Protein AF-A0A7C4SMJ4-F1 (afdb_monomer)

Structure (mmCIF, N/CA/C/O backbone):
data_AF-A0A7C4SMJ4-F1
#
_entry.id   AF-A0A7C4SMJ4-F1
#
loop_
_atom_site.group_PDB
_atom_site.id
_atom_site.type_symbol
_atom_site.label_atom_id
_atom_site.label_alt_id
_atom_site.label_comp_id
_atom_site.label_asym_id
_atom_site.label_entity_id
_atom_site.label_seq_id
_atom_site.pdbx_PDB_ins_code
_atom_site.Cartn_x
_atom_site.Cartn_y
_atom_site.Cartn_z
_atom_site.occupancy
_atom_site.B_iso_or_equiv
_atom_site.auth_seq_id
_atom_site.auth_comp_id
_atom_site.auth_asym_id
_atom_site.auth_atom_id
_atom_site.pdbx_PDB_model_num
ATOM 1 N N . MET A 1 1 ? 8.614 -7.824 -0.210 1.00 82.88 1 MET A N 1
ATOM 2 C CA . MET A 1 1 ? 7.958 -6.498 -0.313 1.00 82.88 1 MET A CA 1
ATOM 3 C C . MET A 1 1 ? 7.531 -6.111 1.091 1.00 82.88 1 MET A C 1
ATOM 5 O O . MET A 1 1 ? 6.509 -6.602 1.552 1.00 82.88 1 MET A O 1
ATOM 9 N N . TYR A 1 2 ? 8.352 -5.327 1.794 1.00 95.19 2 TYR A N 1
ATOM 10 C CA . TYR A 1 2 ? 8.248 -5.166 3.250 1.00 95.19 2 TYR A CA 1
ATOM 11 C C . TYR A 1 2 ? 6.902 -4.615 3.727 1.00 95.19 2 TYR A C 1
ATOM 13 O O . TYR A 1 2 ? 6.363 -5.103 4.712 1.00 95.19 2 TYR A O 1
ATOM 21 N N . CYS A 1 3 ? 6.304 -3.676 2.991 1.00 97.06 3 CYS A N 1
ATOM 22 C CA . CYS A 1 3 ? 4.982 -3.142 3.323 1.00 97.06 3 CYS A CA 1
ATOM 23 C C . CYS A 1 3 ? 3.872 -4.211 3.357 1.00 97.06 3 CYS A C 1
ATOM 25 O O . CYS A 1 3 ? 2.920 -4.054 4.111 1.00 97.06 3 CYS A O 1
ATOM 27 N N . ILE A 1 4 ? 3.991 -5.299 2.586 1.00 97.44 4 ILE A N 1
ATOM 28 C CA . ILE A 1 4 ? 3.066 -6.444 2.658 1.00 97.44 4 ILE A CA 1
ATOM 29 C C . ILE A 1 4 ? 3.362 -7.292 3.888 1.00 97.44 4 ILE A C 1
ATOM 31 O O . ILE A 1 4 ? 2.451 -7.632 4.634 1.00 97.44 4 ILE A O 1
ATOM 35 N N . GLU A 1 5 ? 4.630 -7.651 4.064 1.00 97.25 5 GLU A N 1
ATOM 36 C CA . GLU A 1 5 ? 5.082 -8.600 5.083 1.00 97.25 5 GLU A CA 1
ATOM 37 C C . GLU A 1 5 ? 4.866 -8.075 6.506 1.00 97.25 5 GLU A C 1
ATOM 39 O O . GLU A 1 5 ? 4.444 -8.821 7.383 1.00 97.25 5 GLU A O 1
ATOM 44 N N . PHE A 1 6 ? 5.088 -6.777 6.713 1.00 97.62 6 PHE A N 1
ATOM 45 C CA . PHE A 1 6 ? 5.028 -6.139 8.025 1.00 97.62 6 PHE A CA 1
ATOM 46 C C . PHE A 1 6 ? 3.728 -5.378 8.291 1.00 97.62 6 PHE A C 1
ATOM 48 O O . PHE A 1 6 ? 3.612 -4.723 9.323 1.00 97.62 6 PHE A O 1
ATOM 55 N N . CYS A 1 7 ? 2.735 -5.441 7.398 1.00 98.06 7 CYS A N 1
ATOM 56 C CA . CYS A 1 7 ? 1.429 -4.854 7.686 1.00 98.06 7 CYS A CA 1
ATOM 57 C C . CYS A 1 7 ? 0.730 -5.673 8.791 1.00 98.06 7 CYS A C 1
ATOM 59 O O . CYS A 1 7 ? 0.306 -6.800 8.516 1.00 98.06 7 CYS A O 1
ATOM 61 N N . PRO A 1 8 ? 0.517 -5.125 10.006 1.00 97.38 8 PRO A N 1
ATOM 62 C CA . PRO A 1 8 ? -0.046 -5.895 11.122 1.00 97.38 8 PRO A CA 1
ATOM 63 C C . PRO A 1 8 ? -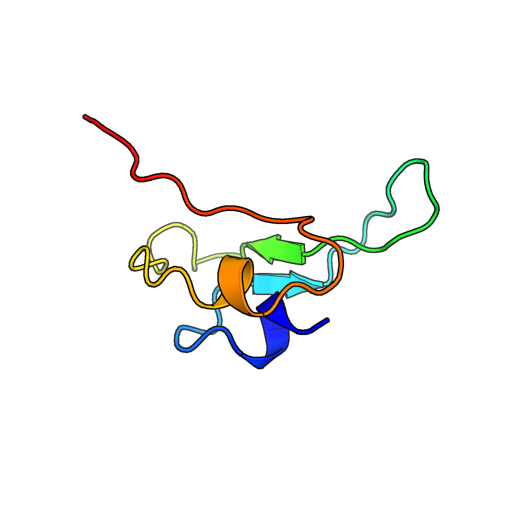1.493 -6.344 10.867 1.00 97.38 8 PRO A C 1
ATOM 65 O O . PRO A 1 8 ? -1.944 -7.343 11.418 1.00 97.38 8 PRO A O 1
ATOM 68 N N . HIS A 1 9 ? -2.208 -5.646 9.981 1.00 97.06 9 HIS A N 1
ATOM 69 C CA . HIS A 1 9 ? -3.582 -5.969 9.587 1.00 97.06 9 HIS A CA 1
ATOM 70 C C . HIS A 1 9 ? -3.672 -6.729 8.257 1.00 97.06 9 HIS A C 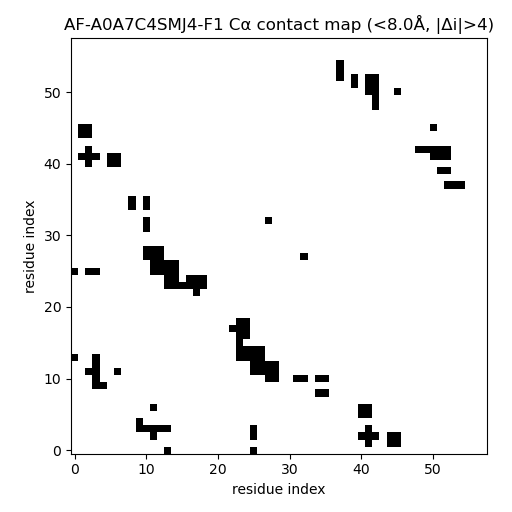1
ATOM 72 O O . HIS A 1 9 ? -4.774 -7.003 7.775 1.00 97.06 9 HIS A O 1
ATOM 78 N N . SER A 1 10 ? -2.529 -7.098 7.661 1.00 97.56 10 SER A N 1
ATOM 79 C CA . SER A 1 10 ? -2.461 -7.866 6.413 1.00 97.56 10 SER A CA 1
ATOM 80 C C . SER A 1 10 ? -3.267 -7.248 5.257 1.00 97.56 10 SER A C 1
ATOM 82 O O . SER A 1 10 ? -3.832 -7.987 4.450 1.00 97.56 10 SER A O 1
ATOM 84 N N . VAL A 1 11 ? -3.322 -5.912 5.180 1.00 98.25 11 VAL A N 1
ATOM 85 C CA . VAL A 1 11 ? -4.142 -5.139 4.222 1.00 98.25 11 VAL A CA 1
ATOM 86 C C . VAL A 1 11 ? -3.598 -5.211 2.797 1.00 98.25 11 VAL A C 1
ATOM 88 O O . VAL A 1 11 ? -4.367 -5.157 1.845 1.00 98.25 11 VAL A O 1
ATOM 91 N N . LEU A 1 12 ? -2.280 -5.335 2.634 1.00 98.06 12 LEU A N 1
ATOM 92 C CA . LEU A 1 12 ? -1.623 -5.260 1.330 1.00 98.06 12 LEU A CA 1
ATOM 93 C C . LEU A 1 12 ? -1.288 -6.647 0.771 1.00 98.06 12 LEU A C 1
ATOM 95 O O . LEU A 1 12 ? -0.912 -7.555 1.511 1.00 98.06 12 LEU A O 1
ATOM 99 N N . GLU A 1 13 ? -1.358 -6.792 -0.549 1.00 97.69 13 GLU A N 1
ATOM 100 C CA . GLU A 1 13 ? -0.849 -7.935 -1.313 1.00 97.69 13 GLU A CA 1
ATOM 101 C C . GLU A 1 13 ? -0.116 -7.495 -2.579 1.00 97.69 13 GLU A C 1
ATOM 103 O O . GLU A 1 13 ? -0.151 -6.329 -2.977 1.00 97.69 13 GLU A O 1
ATOM 108 N N . LYS A 1 14 ? 0.601 -8.428 -3.213 1.00 97.00 14 LYS A N 1
ATOM 109 C CA . LYS A 1 14 ? 1.347 -8.141 -4.437 1.00 97.00 14 LYS A CA 1
ATOM 110 C C . LYS A 1 14 ? 0.349 -7.912 -5.574 1.00 97.00 14 LYS A C 1
ATOM 112 O O . LYS A 1 14 ? -0.542 -8.726 -5.790 1.00 97.00 14 LYS A O 1
ATOM 117 N N . SER A 1 15 ? 0.498 -6.813 -6.306 1.00 95.81 15 SER A N 1
ATOM 118 C CA . SER A 1 15 ? -0.288 -6.576 -7.516 1.00 95.81 15 SER A CA 1
ATOM 119 C C . SER A 1 15 ? 0.148 -7.506 -8.648 1.00 95.81 15 SER A C 1
ATOM 121 O O . SER A 1 15 ? 1.342 -7.745 -8.845 1.00 95.81 15 SER A O 1
ATOM 123 N N . ASP A 1 16 ? -0.816 -7.955 -9.449 1.00 95.62 16 ASP A N 1
ATOM 124 C CA . ASP A 1 16 ? -0.567 -8.672 -10.706 1.00 95.62 16 ASP A CA 1
ATOM 125 C C . ASP A 1 16 ? -0.101 -7.721 -11.823 1.00 95.62 16 ASP A C 1
ATOM 127 O O . ASP A 1 16 ? 0.398 -8.153 -12.860 1.00 95.62 16 ASP A O 1
ATOM 131 N N . LYS A 1 17 ? -0.231 -6.405 -11.606 1.00 96.56 17 LYS A N 1
ATOM 132 C CA . LYS A 1 17 ? 0.223 -5.364 -12.530 1.00 96.56 17 LYS A CA 1
ATOM 133 C C . LYS A 1 17 ? 1.664 -4.953 -12.243 1.00 96.56 17 LYS A C 1
ATOM 135 O O . LYS A 1 17 ? 2.125 -4.956 -11.100 1.00 96.56 17 LYS A O 1
ATOM 140 N N . ILE A 1 18 ? 2.332 -4.520 -13.304 1.00 95.62 18 ILE A N 1
ATOM 141 C CA . ILE A 1 18 ? 3.692 -3.991 -13.285 1.00 95.62 18 ILE A CA 1
ATOM 142 C C . ILE A 1 18 ? 3.629 -2.512 -13.686 1.00 95.62 18 ILE A C 1
ATOM 144 O O . ILE A 1 18 ? 2.881 -2.145 -14.592 1.00 95.62 18 ILE A O 1
ATOM 148 N N . ASN A 1 19 ? 4.368 -1.649 -12.987 1.00 92.75 19 ASN A N 1
ATOM 149 C CA . ASN A 1 19 ? 4.470 -0.231 -13.346 1.00 92.75 19 ASN A CA 1
ATOM 150 C C . ASN A 1 19 ? 5.468 -0.001 -14.505 1.00 92.75 19 ASN A C 1
ATOM 152 O O . ASN A 1 19 ? 6.169 -0.915 -14.930 1.00 92.75 19 ASN A O 1
ATOM 156 N N . TYR A 1 20 ? 5.592 1.236 -14.998 1.00 95.69 20 TYR A N 1
ATOM 157 C CA . TYR A 1 20 ? 6.504 1.567 -16.110 1.00 95.69 20 TYR A CA 1
ATOM 158 C C . TYR A 1 20 ? 7.994 1.289 -15.825 1.00 95.69 20 TYR A C 1
ATOM 160 O O . TYR A 1 20 ? 8.801 1.258 -16.748 1.00 95.69 20 TYR A O 1
ATOM 168 N N . LYS A 1 21 ? 8.361 1.093 -14.552 1.00 92.50 21 LYS A N 1
ATOM 169 C CA . LYS A 1 21 ? 9.720 0.770 -14.103 1.00 92.50 21 LYS A CA 1
ATOM 170 C C . LYS A 1 21 ? 9.965 -0.737 -13.951 1.00 92.50 21 LYS A C 1
ATOM 172 O O . LYS A 1 21 ? 11.050 -1.121 -13.535 1.00 92.50 21 LYS A O 1
ATOM 177 N N . GLY A 1 22 ? 8.984 -1.589 -14.252 1.00 94.12 22 GLY A N 1
ATOM 178 C CA . GLY A 1 22 ? 9.143 -3.042 -14.156 1.00 94.12 22 GLY A CA 1
ATOM 179 C C . GLY A 1 22 ? 8.877 -3.635 -12.767 1.00 94.12 22 GLY A C 1
ATOM 180 O O . GLY A 1 22 ? 9.142 -4.816 -12.560 1.00 94.12 22 GLY A O 1
ATOM 181 N N . PHE A 1 23 ? 8.323 -2.871 -11.816 1.00 91.94 23 PHE A N 1
ATOM 182 C CA . PHE A 1 23 ? 8.050 -3.360 -10.459 1.00 91.94 23 PHE A CA 1
ATOM 183 C C . PHE A 1 23 ? 6.586 -3.762 -10.255 1.00 91.94 23 PHE A C 1
ATOM 185 O O . PHE A 1 23 ? 5.665 -3.024 -10.616 1.00 91.94 23 PHE A O 1
ATOM 192 N N . HIS A 1 24 ? 6.379 -4.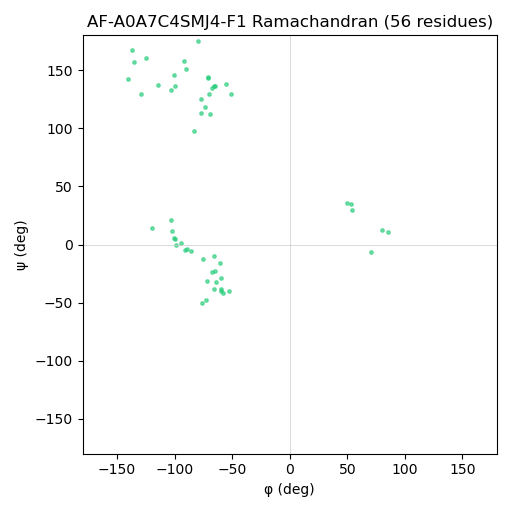901 -9.588 1.00 93.81 24 HIS A N 1
ATOM 193 C CA . HIS A 1 24 ? 5.099 -5.226 -8.962 1.00 93.81 24 HIS A CA 1
ATOM 194 C C . HIS A 1 24 ? 4.917 -4.369 -7.711 1.00 93.81 24 HIS A C 1
ATOM 196 O O . HIS A 1 24 ? 5.694 -4.479 -6.765 1.00 93.81 24 HIS A O 1
ATOM 202 N N . TYR A 1 25 ? 3.883 -3.538 -7.699 1.00 94.44 25 TYR A N 1
ATOM 203 C CA . TYR A 1 25 ? 3.559 -2.662 -6.574 1.00 94.44 25 TYR A CA 1
ATOM 204 C C . TYR A 1 25 ? 2.569 -3.339 -5.607 1.00 94.44 25 TYR A C 1
ATOM 206 O O . TYR A 1 25 ? 1.884 -4.290 -5.999 1.00 94.44 25 TYR A O 1
ATOM 214 N N . PRO A 1 26 ? 2.488 -2.916 -4.334 1.00 96.44 26 PRO A N 1
ATOM 215 C CA . PRO A 1 26 ? 1.467 -3.417 -3.420 1.00 96.44 26 PRO A CA 1
ATOM 216 C C . PRO A 1 26 ? 0.086 -2.882 -3.810 1.00 96.44 26 PRO A C 1
ATOM 218 O O . PRO A 1 26 ? -0.049 -1.734 -4.230 1.00 96.44 26 PRO A O 1
ATOM 221 N N . ARG A 1 27 ? -0.950 -3.700 -3.641 1.00 96.88 27 ARG A N 1
ATOM 222 C CA . ARG A 1 27 ? -2.357 -3.292 -3.731 1.00 96.88 27 ARG A CA 1
ATOM 223 C C . ARG A 1 27 ? -3.097 -3.676 -2.455 1.00 96.88 27 ARG A C 1
ATOM 225 O O . ARG A 1 27 ? -2.647 -4.561 -1.732 1.00 96.88 27 ARG A O 1
ATOM 232 N N . VAL A 1 28 ? -4.238 -3.044 -2.208 1.00 97.12 28 VAL A N 1
ATOM 233 C CA . VAL A 1 28 ? -5.151 -3.464 -1.138 1.00 97.12 28 VAL A CA 1
ATOM 234 C C . VAL A 1 28 ? -5.745 -4.829 -1.495 1.00 97.12 28 VAL A C 1
ATOM 236 O O . VAL A 1 28 ? -6.140 -5.057 -2.642 1.00 97.12 28 VAL A O 1
ATOM 239 N N . LYS A 1 29 ? -5.767 -5.747 -0.525 1.00 98.06 29 LYS A N 1
ATOM 240 C CA . LYS A 1 29 ? -6.442 -7.039 -0.660 1.00 98.06 29 LYS A CA 1
ATOM 241 C C . LYS A 1 29 ? -7.950 -6.822 -0.811 1.00 98.06 29 LYS A C 1
ATOM 243 O O . LYS A 1 29 ? -8.502 -6.043 -0.035 1.00 98.06 29 LYS A O 1
ATOM 248 N N . PRO A 1 30 ? -8.628 -7.530 -1.728 1.00 97.38 30 PRO A N 1
ATOM 249 C CA . PRO A 1 30 ? -10.083 -7.506 -1.814 1.00 97.38 30 PRO A CA 1
ATOM 250 C C . PRO A 1 30 ? -10.735 -7.792 -0.454 1.00 97.38 30 PRO A C 1
ATOM 252 O O . PRO A 1 30 ? -10.377 -8.771 0.209 1.00 97.38 30 PRO A O 1
ATOM 255 N N . GLY A 1 31 ? -11.678 -6.946 -0.036 1.00 97.75 31 GLY A N 1
ATOM 256 C CA . GLY A 1 31 ? -12.375 -7.074 1.250 1.00 97.75 31 GLY A CA 1
ATOM 257 C C . GLY A 1 31 ? -11.596 -6.541 2.461 1.00 97.75 31 GLY A C 1
ATOM 258 O O . GLY A 1 31 ? -11.951 -6.849 3.600 1.00 97.75 31 GLY A O 1
ATOM 259 N N . LYS A 1 32 ? -10.502 -5.798 2.246 1.00 97.50 32 LYS A N 1
ATOM 260 C CA . LYS A 1 32 ? -9.692 -5.140 3.291 1.00 97.50 32 LYS A CA 1
ATOM 261 C C . LYS A 1 32 ? -9.632 -3.619 3.135 1.00 97.50 32 LYS A C 1
ATOM 263 O O . LYS A 1 32 ? -8.793 -2.989 3.777 1.00 97.50 32 LYS A O 1
ATOM 268 N N . GLU A 1 33 ? -10.507 -3.043 2.318 1.00 95.12 33 GLU A N 1
ATOM 269 C CA . GLU A 1 33 ? -10.562 -1.618 1.982 1.00 95.12 33 GLU A CA 1
ATOM 270 C C . GLU A 1 33 ? -10.611 -0.739 3.243 1.00 95.12 33 GLU A C 1
ATOM 272 O O . GLU A 1 33 ? -9.846 0.215 3.346 1.00 95.12 33 GLU A O 1
ATOM 277 N N . ASP A 1 34 ? -11.374 -1.166 4.253 1.00 94.94 34 ASP A N 1
ATOM 278 C CA . ASP A 1 34 ? -11.558 -0.438 5.518 1.00 94.94 34 ASP A CA 1
ATOM 279 C C . ASP A 1 34 ? -10.733 -1.012 6.688 1.00 94.94 34 ASP A C 1
ATOM 281 O O . ASP A 1 34 ? -10.951 -0.692 7.853 1.00 94.94 34 ASP A O 1
ATOM 285 N N . SER A 1 35 ? -9.789 -1.920 6.414 1.00 96.19 35 SER A N 1
ATOM 286 C CA . SER A 1 35 ? -8.986 -2.582 7.460 1.00 96.19 35 SER A CA 1
ATOM 287 C C . SER A 1 35 ? -7.682 -1.852 7.803 1.00 96.19 35 SER A C 1
ATOM 289 O O . SER A 1 35 ? -6.947 -2.295 8.689 1.00 96.19 35 SER A O 1
ATOM 291 N N . CYS A 1 36 ? -7.344 -0.775 7.089 1.00 96.44 36 CYS A N 1
ATOM 292 C CA . CYS A 1 36 ? -6.171 0.039 7.395 1.00 96.44 36 CYS A CA 1
ATOM 293 C C . CYS A 1 36 ? -6.455 0.953 8.594 1.00 96.44 36 CYS A C 1
ATOM 295 O O . CYS A 1 36 ? -7.381 1.750 8.553 1.00 96.44 36 CYS A O 1
ATOM 297 N N . VAL A 1 37 ? -5.620 0.885 9.633 1.00 95.81 37 VAL A N 1
ATOM 298 C CA . VAL A 1 37 ? -5.747 1.710 10.854 1.00 95.81 37 VAL A CA 1
ATOM 299 C C . VAL A 1 37 ? -4.751 2.875 10.901 1.00 95.81 37 VAL A C 1
ATOM 301 O O . VAL A 1 37 ? -4.380 3.335 11.973 1.00 95.81 37 VAL A O 1
ATOM 304 N N . ALA A 1 38 ? -4.227 3.285 9.742 1.00 96.38 38 ALA A N 1
ATOM 305 C CA . ALA A 1 38 ? -3.250 4.372 9.609 1.00 96.38 38 ALA A CA 1
ATOM 306 C C . ALA A 1 38 ? -1.976 4.243 10.487 1.00 96.38 38 ALA A C 1
ATOM 308 O O . ALA A 1 38 ? -1.345 5.232 10.832 1.00 96.38 38 ALA A O 1
ATOM 309 N N . CYS A 1 39 ? -1.526 3.020 10.805 1.00 96.81 39 CYS A N 1
ATOM 310 C CA . CYS A 1 39 ? -0.385 2.799 11.715 1.00 96.81 39 CYS A CA 1
ATOM 311 C C . CYS A 1 39 ? 0.999 3.282 11.221 1.00 96.81 39 CYS A C 1
ATOM 313 O O . CYS A 1 39 ? 1.964 3.205 11.975 1.00 96.81 39 CYS A O 1
ATOM 315 N N . GLY A 1 40 ? 1.149 3.681 9.952 1.00 96.94 40 GLY A N 1
ATOM 316 C CA . GLY A 1 40 ? 2.415 4.197 9.399 1.00 96.94 40 GLY A CA 1
ATOM 317 C C . GLY A 1 40 ? 3.557 3.184 9.195 1.00 96.94 40 GLY A C 1
ATOM 318 O O . GLY A 1 40 ? 4.563 3.520 8.578 1.00 96.94 40 GLY A O 1
ATOM 319 N N . ILE A 1 41 ? 3.429 1.927 9.639 1.00 97.94 41 ILE A N 1
ATOM 320 C CA . ILE A 1 41 ? 4.522 0.931 9.560 1.00 97.94 41 ILE A CA 1
ATOM 321 C C . ILE A 1 41 ? 5.001 0.699 8.120 1.00 97.94 41 ILE A C 1
ATOM 323 O O . ILE A 1 41 ? 6.202 0.595 7.878 1.00 97.94 4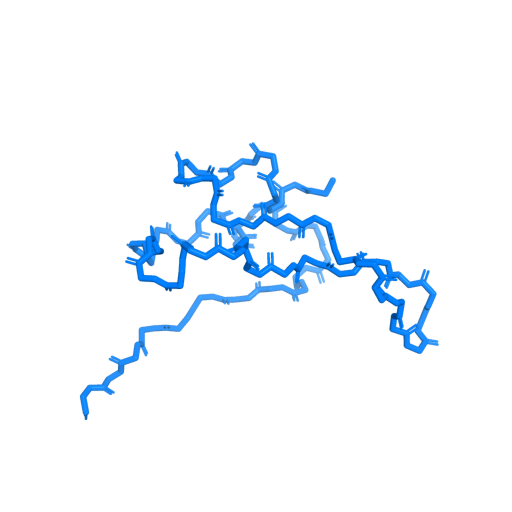1 ILE A O 1
ATOM 327 N N . CYS A 1 42 ? 4.078 0.617 7.158 1.00 97.81 42 CYS A N 1
ATOM 328 C CA . CYS A 1 42 ? 4.419 0.387 5.753 1.00 97.81 42 CYS A CA 1
ATOM 329 C C . CYS A 1 42 ? 5.249 1.524 5.140 1.00 97.81 42 CYS A C 1
ATOM 331 O O . CYS A 1 42 ? 6.086 1.241 4.286 1.00 97.81 42 CYS A O 1
ATOM 333 N N . GLU A 1 43 ? 5.030 2.764 5.580 1.00 97.44 43 GLU A N 1
ATOM 334 C CA . GLU A 1 43 ? 5.802 3.943 5.182 1.00 97.44 43 GLU A CA 1
ATOM 335 C C . GLU A 1 43 ? 7.192 3.920 5.825 1.00 97.44 43 GLU A C 1
ATOM 337 O O . GLU A 1 43 ? 8.193 4.021 5.120 1.00 97.44 43 GLU A O 1
ATOM 342 N N . LEU A 1 44 ? 7.262 3.662 7.136 1.00 97.62 44 LEU A N 1
ATOM 343 C CA . LEU A 1 44 ? 8.519 3.608 7.889 1.00 97.62 44 LEU A CA 1
ATOM 344 C C . LEU A 1 44 ? 9.492 2.538 7.366 1.00 97.62 44 LEU A C 1
ATOM 346 O O . LEU A 1 44 ? 10.699 2.765 7.328 1.00 97.62 44 LEU A O 1
ATOM 350 N N . ILE A 1 45 ? 8.984 1.360 6.992 1.00 97.31 45 ILE A N 1
ATOM 351 C CA . ILE A 1 45 ? 9.824 0.219 6.595 1.00 97.31 45 ILE A CA 1
ATOM 352 C C . ILE A 1 45 ? 10.148 0.183 5.097 1.00 97.31 45 ILE A C 1
ATOM 354 O O . ILE A 1 45 ? 10.863 -0.711 4.643 1.00 97.31 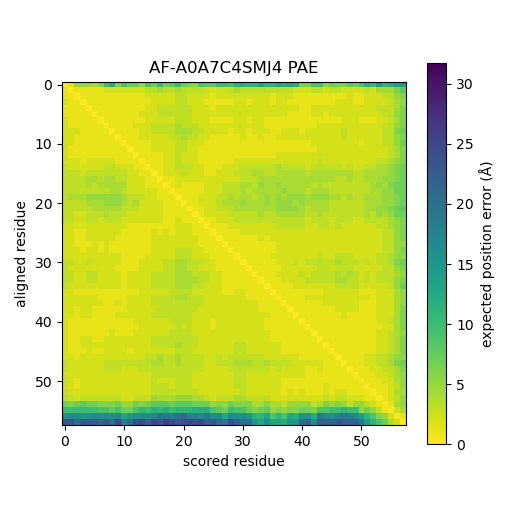45 ILE A O 1
ATOM 358 N N . CYS A 1 46 ? 9.598 1.097 4.293 1.00 96.44 46 CYS A N 1
ATOM 359 C CA . CYS A 1 46 ? 9.822 1.082 2.854 1.00 96.44 46 CYS A CA 1
ATOM 360 C C . CYS A 1 46 ? 11.222 1.632 2.520 1.00 96.44 46 CYS A C 1
ATOM 362 O O . CYS A 1 46 ? 11.442 2.831 2.666 1.00 96.44 46 CYS A O 1
ATOM 364 N N . PRO A 1 47 ? 12.158 0.811 2.006 1.00 95.19 47 PRO A N 1
ATOM 365 C CA . PRO A 1 47 ? 13.519 1.259 1.700 1.00 95.19 47 PRO A CA 1
ATOM 366 C C . PRO A 1 47 ? 13.561 2.264 0.543 1.00 95.19 47 PRO A C 1
ATOM 368 O O . PRO A 1 47 ? 14.496 3.050 0.442 1.00 95.19 47 PRO A O 1
ATOM 371 N N . ASP A 1 48 ? 12.542 2.231 -0.317 1.00 94.44 48 ASP A N 1
ATOM 372 C CA . ASP A 1 48 ? 12.438 3.060 -1.517 1.00 94.44 48 ASP A CA 1
ATOM 373 C C . ASP A 1 48 ? 11.548 4.295 -1.309 1.00 94.44 48 ASP A C 1
ATOM 375 O O . ASP A 1 48 ? 11.317 5.042 -2.260 1.00 94.44 48 ASP A O 1
ATOM 379 N N . PHE A 1 49 ? 10.984 4.476 -0.105 1.00 94.19 49 PHE A N 1
ATOM 380 C CA . PHE A 1 49 ? 9.985 5.513 0.194 1.00 94.19 49 PHE A CA 1
ATOM 381 C C . PHE A 1 49 ? 8.817 5.536 -0.817 1.00 94.19 49 PHE A C 1
ATOM 383 O O . PHE A 1 49 ? 8.301 6.585 -1.194 1.00 94.19 49 PHE A O 1
ATOM 390 N N . ALA A 1 50 ? 8.410 4.357 -1.299 1.00 94.75 50 ALA A N 1
ATOM 391 C CA . ALA A 1 50 ? 7.452 4.203 -2.397 1.00 94.75 50 ALA A CA 1
ATOM 392 C C . ALA A 1 50 ? 5.973 4.234 -1.961 1.00 94.75 50 ALA A C 1
ATOM 394 O O . ALA A 1 50 ? 5.083 4.172 -2.811 1.00 94.75 50 ALA A O 1
ATOM 395 N N . ILE A 1 51 ? 5.699 4.278 -0.657 1.00 95.69 51 ILE A N 1
ATOM 396 C CA . ILE A 1 51 ? 4.356 4.281 -0.066 1.00 95.69 51 ILE A CA 1
ATOM 397 C C . ILE A 1 51 ? 4.327 5.250 1.117 1.00 95.69 51 ILE A C 1
ATOM 399 O O . ILE A 1 51 ? 5.298 5.323 1.864 1.00 95.69 51 ILE A O 1
ATOM 403 N N . PHE A 1 52 ? 3.212 5.958 1.284 1.00 96.50 52 PHE A N 1
ATOM 404 C CA . PHE A 1 52 ? 2.945 6.848 2.412 1.00 96.50 52 PHE A CA 1
ATOM 405 C C . PHE A 1 52 ? 1.524 6.618 2.934 1.00 96.50 52 PHE A C 1
ATOM 407 O O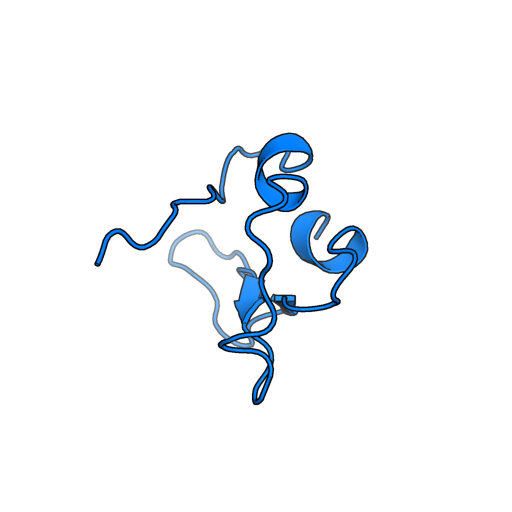 . PHE A 1 52 ? 0.661 6.114 2.203 1.00 96.50 52 PHE A O 1
ATOM 414 N N . VAL A 1 53 ? 1.280 6.971 4.192 1.00 96.38 53 VAL A N 1
ATOM 415 C CA . VAL A 1 53 ? -0.038 6.931 4.825 1.00 96.38 53 VAL A CA 1
ATOM 416 C C . VAL A 1 53 ? -0.589 8.349 4.899 1.00 96.38 53 VAL A C 1
ATOM 418 O O . VAL A 1 53 ? 0.096 9.283 5.303 1.00 96.38 53 VAL A O 1
ATOM 421 N N . LYS A 1 54 ? -1.850 8.514 4.504 1.00 94.44 54 LYS A N 1
ATOM 422 C CA . LYS A 1 54 ? -2.592 9.757 4.683 1.00 94.44 54 LYS A CA 1
ATOM 423 C C . LYS A 1 54 ? -3.924 9.427 5.340 1.00 94.44 54 LYS A C 1
ATOM 425 O O . LYS A 1 54 ? -4.620 8.529 4.867 1.00 94.44 54 LYS A O 1
ATOM 430 N N . GLU A 1 55 ? -4.259 10.140 6.408 1.00 87.00 55 GLU A N 1
ATOM 431 C CA . GLU A 1 55 ? -5.610 10.107 6.960 1.00 87.00 55 GLU A CA 1
ATOM 432 C C . GLU A 1 55 ? -6.575 10.717 5.940 1.00 87.00 55 GLU A C 1
ATOM 434 O O . GLU A 1 55 ? -6.266 11.703 5.262 1.00 87.00 55 GLU A O 1
ATOM 439 N N . VAL A 1 56 ? -7.718 10.065 5.754 1.00 82.88 56 VAL A N 1
ATOM 440 C CA . VAL A 1 56 ? -8.782 10.615 4.922 1.00 82.88 56 VAL A CA 1
ATOM 441 C C . VAL A 1 56 ? -9.549 11.567 5.830 1.00 82.88 56 VAL A C 1
ATOM 443 O O . VAL A 1 56 ? -10.344 11.113 6.645 1.00 82.88 56 VAL A O 1
ATOM 446 N N . ASP A 1 57 ? -9.232 12.860 5.748 1.00 75.94 57 ASP A N 1
ATOM 447 C CA . ASP A 1 57 ? -10.066 13.908 6.344 1.00 75.94 57 ASP A CA 1
ATOM 448 C C . ASP A 1 57 ? -11.501 13.770 5.790 1.00 75.94 57 ASP A C 1
ATOM 450 O O . ASP A 1 57 ? -11.661 13.490 4.595 1.00 75.94 57 ASP A O 1
ATOM 454 N N . GLU A 1 58 ? -12.519 13.927 6.648 1.00 57.44 58 GLU A N 1
ATOM 455 C CA . GLU A 1 58 ? -13.941 13.973 6.244 1.00 57.44 58 GLU A CA 1
ATOM 456 C C . GLU A 1 58 ? -14.238 15.112 5.253 1.00 57.44 58 GLU A C 1
ATOM 458 O O . GLU A 1 58 ? -13.706 16.235 5.434 1.00 57.44 58 GLU A O 1
#

Solvent-accessible surface area (backbone atoms only — not comparable to full-atom value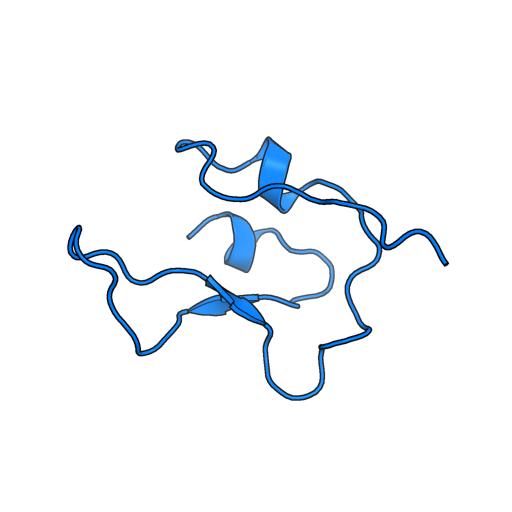s): 3825 Å² total; per-residue (Å²): 110,59,42,38,75,64,32,92,70,59,31,40,36,82,37,95,54,64,49,101,85,71,45,67,44,78,35,76,35,90,95,29,86,84,54,70,81,76,80,48,55,42,32,74,62,32,92,77,64,81,51,78,77,76,84,82,78,132

Radius of gyration: 11.53 Å; C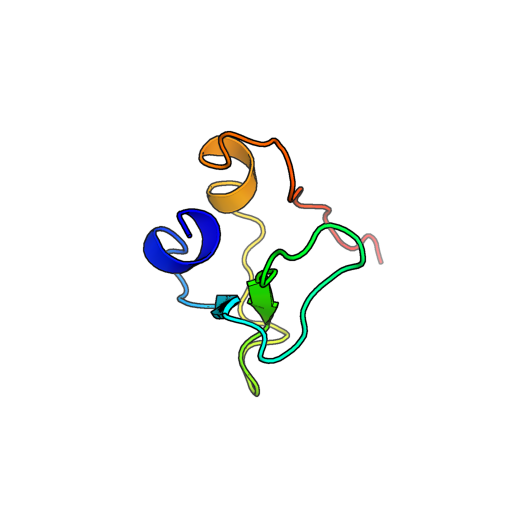α contacts (8 Å, |Δi|>4): 72; chains: 1; bounding box: 28×23×28 Å

Sequence (58 aa):
MYCIEFCPHSVLEKSDKINYKGFHYPRVKPGKEDSCVACGICE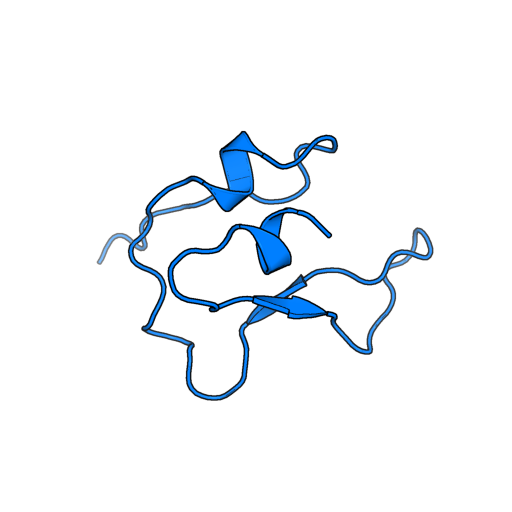LICPDFAIFVKEVDE

pLDDT: mean 94.6, std 6.33, range [57.44, 98.25]

Secondary structure (DSSP, 8-state):
-HHHHT-TT--EEEEEEE-TTSPEEEEEPTT-TT------HHHHT-TT----------

Mean predicted aligned error: 2.96 Å

Foldseek 3Di:
DCLQVPVPQNQWDFDPDADPVGDTDIDGDPPCPPVDPQPFPSCVPDPVSPDGGDDDDD

Nearest PDB structures (foldseek):
  8ic2-assembly1_I  TM=6.863E-01  e=3.755E-02  Mus musculus
  8ib4-assembly1_I  TM=6.860E-01  e=3.755E-02  Mus musculus
  8gym-assembly1_s8  TM=6.903E-01  e=5.381E-02  Tetrahymena thermophila SB210
  5xtb-assembly1_B  TM=6.502E-01  e=5.783E-02  Homo sapiens
  5gpn-assembly1_b  TM=5.362E-01  e=5.008E-02  Sus scrofa